Protein AF-A0A484YN00-F1 (afdb_monomer_lite)

InterPro domains:
  IPR009003 Peptidase S1, PA clan [SSF50494] (2-60)

Sequence (97 aa):
MNSLGELMGINTLSFDKSNDGETPEGIGFAIPFQLATKIMDKLIRDGRVIRGYIGIGGREIAPLHAQGGGIDQLQGIVVNEVSPDGQRRMRVFRSMI

Organism: Escherichia coli (NCBI:txid562)

Structure (mmCIF, N/CA/C/O backbone):
data_AF-A0A484YN00-F1
#
_entry.id   AF-A0A484YN00-F1
#
loop_
_atom_site.group_PDB
_atom_site.id
_atom_site.type_symbol
_atom_site.label_atom_id
_atom_site.label_alt_id
_atom_site.label_comp_id
_atom_site.label_asym_id
_atom_site.label_entity_id
_atom_site.label_seq_id
_atom_site.pdbx_PDB_ins_code
_atom_site.Cartn_x
_atom_site.Cartn_y
_atom_site.Cartn_z
_atom_site.occupancy
_atom_site.B_iso_or_equiv
_atom_site.auth_seq_id
_atom_site.auth_comp_id
_atom_site.auth_asym_id
_atom_site.auth_atom_id
_atom_site.pdbx_PDB_model_num
ATOM 1 N N . MET A 1 1 ? -3.565 7.445 14.012 1.00 93.44 1 MET A N 1
ATOM 2 C CA . MET A 1 1 ? -4.861 8.149 14.125 1.00 93.44 1 MET A CA 1
ATOM 3 C C . MET A 1 1 ? -4.641 9.608 13.744 1.00 93.44 1 MET A C 1
ATOM 5 O O . MET A 1 1 ? -3.523 10.069 13.950 1.00 93.44 1 MET A O 1
ATOM 9 N N . ASN A 1 2 ? -5.631 10.322 13.204 1.00 95.62 2 ASN A N 1
ATOM 10 C CA . ASN A 1 2 ? -5.579 11.791 13.118 1.00 95.62 2 ASN A CA 1
ATOM 11 C C . ASN A 1 2 ? -6.199 12.445 14.373 1.00 95.62 2 ASN A C 1
ATOM 13 O O . ASN A 1 2 ? -6.672 11.745 15.270 1.00 95.62 2 ASN A O 1
ATOM 17 N N . SER A 1 3 ? -6.196 13.779 14.440 1.00 97.50 3 SER A N 1
ATOM 18 C CA . SER A 1 3 ? -6.728 14.555 15.574 1.00 97.50 3 SER A CA 1
ATOM 19 C C . SER A 1 3 ? -8.233 14.384 15.811 1.00 97.50 3 SER A C 1
ATOM 21 O O . SER A 1 3 ? -8.704 14.673 16.906 1.00 97.50 3 SER A O 1
ATOM 23 N N . LEU A 1 4 ? -8.975 13.900 14.813 1.00 97.56 4 LEU A N 1
ATOM 24 C CA . LEU A 1 4 ? -10.407 13.609 14.902 1.00 97.56 4 LEU A CA 1
ATOM 25 C C . LEU A 1 4 ? -10.695 12.177 15.365 1.00 97.56 4 LEU A C 1
ATOM 27 O O . LEU A 1 4 ? -11.852 11.806 15.536 1.00 97.56 4 LEU A O 1
ATOM 31 N N . GLY A 1 5 ? -9.662 11.359 15.570 1.00 96.19 5 GLY A N 1
ATOM 32 C CA . GLY A 1 5 ? -9.851 9.963 15.933 1.00 96.19 5 GLY A CA 1
ATOM 33 C C . GLY A 1 5 ? -10.097 9.042 14.733 1.00 96.19 5 GLY A C 1
ATOM 34 O O . GLY A 1 5 ? -10.698 7.982 14.881 1.00 96.19 5 GLY A O 1
ATOM 35 N N . GLU A 1 6 ? -9.632 9.405 13.541 1.00 96.50 6 GLU A N 1
ATOM 36 C CA . GLU A 1 6 ? -9.768 8.553 12.358 1.00 96.50 6 GLU A CA 1
ATOM 37 C C . GLU A 1 6 ? -8.511 7.694 12.145 1.00 96.50 6 GLU A C 1
ATOM 39 O O . GLU A 1 6 ? -7.366 8.154 12.290 1.00 96.50 6 GLU A O 1
ATOM 44 N N . LEU A 1 7 ? -8.705 6.415 11.802 1.00 94.88 7 LEU A N 1
ATOM 45 C CA . LEU A 1 7 ? -7.615 5.481 11.521 1.00 94.88 7 LEU A CA 1
ATOM 46 C C . LEU A 1 7 ? -6.947 5.828 10.184 1.00 94.88 7 LEU A C 1
ATOM 48 O O . LEU A 1 7 ? -7.503 5.594 9.120 1.00 94.88 7 LEU A O 1
ATOM 52 N N . MET A 1 8 ? -5.707 6.312 10.242 1.00 96.00 8 MET A N 1
ATOM 53 C CA . MET A 1 8 ? -4.928 6.661 9.043 1.00 96.00 8 MET A CA 1
ATOM 54 C C . MET A 1 8 ? -4.092 5.490 8.503 1.00 96.00 8 MET A C 1
ATOM 56 O O . MET A 1 8 ? -3.787 5.425 7.312 1.00 96.00 8 MET A O 1
ATOM 60 N N . GLY A 1 9 ? -3.729 4.538 9.362 1.00 95.06 9 GLY A N 1
ATOM 61 C CA . GLY A 1 9 ? -2.881 3.407 9.000 1.00 95.06 9 GLY A CA 1
ATOM 62 C C . GLY A 1 9 ? -2.457 2.571 10.203 1.00 95.06 9 GLY A C 1
ATOM 63 O O . GLY A 1 9 ? -2.785 2.900 11.344 1.00 95.06 9 GLY A O 1
ATOM 64 N N . ILE A 1 10 ? -1.725 1.495 9.926 1.00 95.69 10 ILE A N 1
ATOM 65 C CA . ILE A 1 10 ? -1.195 0.539 10.905 1.00 95.69 10 ILE A CA 1
ATOM 66 C C . ILE A 1 10 ? 0.326 0.681 10.919 1.00 95.69 10 ILE A C 1
ATOM 68 O O . ILE A 1 10 ? 0.953 0.535 9.872 1.00 95.69 10 ILE A O 1
ATOM 72 N N . ASN A 1 11 ? 0.920 0.981 12.076 1.00 93.44 11 ASN A N 1
ATOM 73 C CA . ASN A 1 11 ? 2.376 1.072 12.211 1.00 93.44 11 ASN A CA 1
ATOM 74 C C . ASN A 1 11 ? 3.013 -0.299 11.929 1.00 93.44 11 ASN A C 1
ATOM 76 O O . ASN A 1 11 ? 2.525 -1.314 12.426 1.00 93.44 11 ASN A O 1
ATOM 80 N N . THR A 1 12 ? 4.066 -0.324 11.112 1.00 90.06 12 THR A N 1
ATOM 81 C CA . THR A 1 12 ? 4.704 -1.573 10.677 1.00 90.06 12 THR A CA 1
ATOM 82 C C . THR A 1 12 ? 6.206 -1.644 10.872 1.00 90.06 12 THR A C 1
ATOM 84 O O . THR A 1 12 ? 6.714 -2.739 11.094 1.00 90.06 12 THR A O 1
ATOM 87 N N . LEU A 1 13 ? 6.928 -0.532 10.758 1.00 86.31 13 LEU A N 1
ATOM 88 C CA . LEU A 1 13 ? 8.372 -0.513 10.987 1.00 86.31 13 LEU A CA 1
ATOM 89 C C . LEU A 1 13 ? 8.818 0.875 11.448 1.00 86.31 13 LEU A C 1
ATOM 91 O O . LEU A 1 13 ? 8.279 1.883 10.998 1.00 86.31 13 LEU A O 1
ATOM 95 N N . SER A 1 14 ? 9.828 0.907 12.311 1.00 80.12 14 SER A N 1
ATOM 96 C CA . SER A 1 14 ? 10.642 2.095 12.572 1.00 80.12 14 SER A CA 1
ATOM 97 C C . SER A 1 14 ? 11.985 1.905 11.890 1.00 80.12 14 SER A C 1
ATOM 99 O O . SER A 1 14 ? 12.475 0.777 11.779 1.00 80.12 14 SER A O 1
ATOM 101 N N . PHE A 1 15 ? 12.563 2.991 11.403 1.00 69.44 15 PHE A N 1
ATOM 102 C CA . PHE A 1 15 ? 13.933 2.995 10.930 1.00 69.44 15 PHE A CA 1
ATOM 103 C C . PHE A 1 15 ? 14.834 3.563 12.016 1.00 69.44 15 PHE A C 1
ATOM 105 O O . PHE A 1 15 ? 14.853 4.770 12.226 1.00 69.44 15 PHE A O 1
ATOM 112 N N . ASP A 1 16 ? 15.608 2.682 12.647 1.00 65.25 16 ASP A N 1
ATOM 113 C CA . ASP A 1 16 ? 16.571 3.051 13.678 1.00 65.25 16 ASP A CA 1
ATOM 114 C C . ASP A 1 16 ? 17.975 2.716 13.151 1.00 65.25 16 ASP A C 1
ATOM 116 O O . ASP A 1 16 ? 18.383 1.555 13.081 1.00 65.25 16 ASP A O 1
ATOM 120 N N . LYS A 1 17 ? 18.726 3.726 12.704 1.00 58.50 17 LYS A N 1
ATOM 121 C CA . LYS A 1 17 ? 20.123 3.554 12.271 1.00 58.50 17 LYS A CA 1
ATOM 122 C C . LYS A 1 17 ? 21.040 3.751 13.480 1.00 58.50 17 LYS A C 1
ATOM 124 O O . LYS A 1 17 ? 21.427 4.868 13.775 1.00 58.50 17 LYS A O 1
ATOM 129 N N . SER A 1 18 ? 21.433 2.685 14.165 1.00 57.34 18 SER A N 1
ATOM 130 C CA . SER A 1 18 ? 22.510 2.731 15.168 1.00 57.34 18 SER A CA 1
ATOM 131 C C . SER A 1 18 ? 23.665 1.850 14.705 1.00 57.34 18 SER A C 1
ATOM 133 O O . SER A 1 18 ? 23.714 0.674 15.027 1.00 57.34 18 SER A O 1
ATOM 135 N N . ASN A 1 19 ? 24.567 2.410 13.890 1.00 57.09 19 ASN A N 1
ATOM 136 C CA . ASN A 1 19 ? 25.867 1.797 13.568 1.00 57.09 19 ASN A CA 1
ATOM 137 C C . ASN A 1 19 ? 26.998 2.814 13.280 1.00 57.09 19 ASN A C 1
ATOM 139 O O . ASN A 1 19 ? 28.121 2.379 13.067 1.00 57.09 19 ASN A O 1
ATOM 143 N N . ASP A 1 20 ? 26.745 4.135 13.285 1.00 60.56 20 ASP A N 1
ATOM 144 C CA . ASP A 1 20 ? 27.786 5.150 12.995 1.00 60.56 20 ASP A CA 1
ATOM 145 C C . ASP A 1 20 ? 27.561 6.510 13.699 1.00 60.56 20 ASP A C 1
ATOM 147 O O . ASP A 1 20 ? 27.960 7.560 13.214 1.00 60.56 20 ASP A O 1
ATOM 151 N N . GLY A 1 21 ? 26.863 6.532 14.840 1.00 53.22 21 GLY A N 1
ATOM 152 C CA . GLY A 1 21 ? 26.737 7.745 15.669 1.00 53.22 21 GLY A CA 1
ATOM 153 C C . GLY A 1 21 ? 25.801 8.855 15.160 1.00 53.22 21 GLY A C 1
ATOM 154 O O . GLY A 1 21 ? 25.508 9.766 15.927 1.00 53.22 21 GLY A O 1
ATOM 155 N N . GLU A 1 22 ? 25.262 8.765 13.941 1.00 58.56 22 GLU A N 1
ATOM 156 C CA . GLU A 1 22 ? 24.186 9.644 13.456 1.00 58.56 22 GLU A CA 1
ATOM 157 C C . GLU A 1 22 ? 22.879 8.861 13.313 1.00 58.56 22 GLU A C 1
ATOM 159 O O . GLU A 1 22 ? 22.546 8.340 12.247 1.00 58.56 22 GLU A O 1
ATOM 164 N N . THR A 1 23 ? 22.154 8.731 14.423 1.00 56.91 23 THR A N 1
ATOM 165 C CA . THR A 1 23 ? 20.855 8.060 14.481 1.00 56.91 23 THR A CA 1
ATOM 166 C C . THR A 1 23 ? 19.777 8.971 13.877 1.00 56.91 23 THR A C 1
ATOM 168 O O . THR A 1 23 ? 19.463 10.004 14.469 1.00 56.91 23 THR A O 1
ATOM 171 N N . PRO A 1 24 ? 19.149 8.637 12.732 1.00 57.81 24 PRO A N 1
ATOM 172 C CA . PRO A 1 24 ? 17.891 9.244 12.327 1.00 57.81 24 PRO A CA 1
ATOM 173 C C . PRO A 1 24 ? 16.813 8.620 13.216 1.00 57.81 24 PRO A C 1
ATOM 175 O O . PRO A 1 24 ? 16.186 7.629 12.854 1.00 57.81 24 PRO A O 1
ATOM 178 N N . GLU A 1 25 ? 16.668 9.137 14.431 1.00 66.31 25 GLU A N 1
ATOM 179 C CA . GLU A 1 25 ? 15.582 8.752 15.328 1.00 66.31 25 GLU A CA 1
ATOM 180 C C . GLU A 1 25 ? 14.277 9.392 14.841 1.00 66.31 25 GLU A C 1
ATOM 182 O O . GLU A 1 25 ? 14.247 10.553 14.430 1.00 66.31 25 GLU A O 1
ATOM 187 N N . GLY A 1 26 ? 13.177 8.637 14.887 1.00 73.75 26 GLY A N 1
ATOM 188 C CA . GLY A 1 26 ? 11.833 9.186 14.678 1.00 73.75 26 GLY A CA 1
ATOM 189 C C . GLY A 1 26 ? 11.219 8.987 13.290 1.00 73.75 26 GLY A C 1
ATOM 190 O O . GLY A 1 26 ? 10.157 9.551 13.024 1.00 73.75 26 GLY A O 1
ATOM 191 N N . ILE A 1 27 ? 11.812 8.167 12.413 1.00 83.94 27 ILE A N 1
ATOM 192 C CA . ILE A 1 27 ? 11.172 7.784 11.143 1.00 83.94 27 ILE A CA 1
ATOM 193 C C . ILE A 1 27 ? 10.414 6.466 11.319 1.00 83.94 27 ILE A C 1
ATOM 195 O O . ILE A 1 27 ? 10.991 5.381 11.289 1.00 83.94 27 ILE A O 1
ATOM 199 N N . GLY A 1 28 ? 9.092 6.566 11.449 1.00 86.19 28 GLY A N 1
ATOM 200 C CA . GLY A 1 28 ? 8.178 5.425 11.417 1.00 86.19 28 GLY A CA 1
ATOM 201 C C . GLY A 1 28 ? 7.468 5.293 10.071 1.00 86.19 28 GLY A C 1
ATOM 202 O O . GLY A 1 28 ? 7.094 6.292 9.456 1.00 86.19 28 GLY A O 1
ATOM 203 N N . PHE A 1 29 ? 7.212 4.061 9.636 1.00 92.19 29 PHE A N 1
ATOM 204 C CA . PHE A 1 29 ? 6.365 3.768 8.484 1.00 92.19 29 PHE A CA 1
ATOM 205 C C . PHE A 1 29 ? 5.107 3.028 8.917 1.00 92.19 29 PHE A C 1
ATOM 207 O O . PHE A 1 29 ? 5.121 2.137 9.773 1.00 92.19 29 PHE A O 1
ATOM 214 N N . ALA A 1 30 ? 4.012 3.372 8.250 1.00 95.19 30 ALA A N 1
ATOM 215 C CA . ALA A 1 30 ? 2.723 2.744 8.444 1.00 95.19 30 ALA A CA 1
ATOM 216 C C . ALA A 1 30 ? 2.147 2.266 7.111 1.00 95.19 30 ALA A C 1
ATOM 218 O O . ALA A 1 30 ? 2.267 2.938 6.085 1.00 95.19 30 ALA A O 1
ATOM 219 N N . ILE A 1 31 ? 1.457 1.128 7.146 1.00 96.31 31 ILE A N 1
ATOM 220 C CA . ILE A 1 31 ? 0.584 0.694 6.057 1.00 96.31 31 ILE A CA 1
ATOM 221 C C . ILE A 1 31 ? -0.668 1.585 6.071 1.00 96.31 31 ILE A C 1
ATOM 223 O O . ILE A 1 31 ? -1.362 1.619 7.091 1.00 96.31 31 ILE A O 1
ATOM 227 N N . PRO A 1 32 ? -1.018 2.268 4.964 1.00 96.75 32 PRO A N 1
ATOM 228 C CA . PRO A 1 32 ? -2.218 3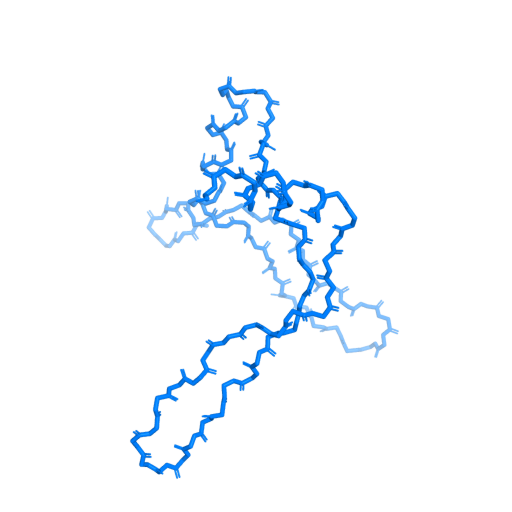.103 4.894 1.00 96.75 32 PRO A CA 1
ATOM 229 C C . PRO A 1 32 ? -3.510 2.311 5.132 1.00 96.75 32 PRO A C 1
ATOM 231 O O . PRO A 1 32 ? -3.637 1.170 4.674 1.00 96.75 32 PRO A O 1
ATOM 234 N N . PHE A 1 33 ? -4.507 2.925 5.779 1.00 97.12 33 PHE A N 1
ATOM 235 C CA . PHE A 1 33 ? -5.747 2.229 6.162 1.00 97.12 33 PHE A CA 1
ATOM 236 C C . PHE A 1 33 ? -6.510 1.639 4.962 1.00 97.12 33 PHE A C 1
ATOM 238 O O . PHE A 1 33 ? -7.068 0.545 5.059 1.00 97.12 33 PHE A O 1
ATOM 245 N N . GLN A 1 34 ? -6.498 2.317 3.808 1.00 97.31 34 GLN A N 1
ATOM 246 C CA . GLN A 1 34 ? -7.159 1.838 2.589 1.00 97.31 34 GLN A CA 1
ATOM 247 C C . GLN A 1 34 ? -6.533 0.529 2.086 1.00 97.31 34 GLN A C 1
ATOM 249 O O . GLN A 1 34 ? -7.243 -0.398 1.691 1.00 97.31 34 GLN A O 1
ATOM 254 N N . LEU A 1 35 ? -5.198 0.429 2.132 1.00 96.19 35 LEU A N 1
ATOM 255 C CA . LEU A 1 35 ? -4.484 -0.788 1.754 1.00 96.19 35 LEU A CA 1
ATOM 256 C C . LEU A 1 35 ? -4.737 -1.905 2.770 1.00 96.19 35 LEU A C 1
ATOM 258 O O . LEU A 1 35 ? -5.007 -3.037 2.366 1.00 96.19 35 LEU A O 1
ATOM 262 N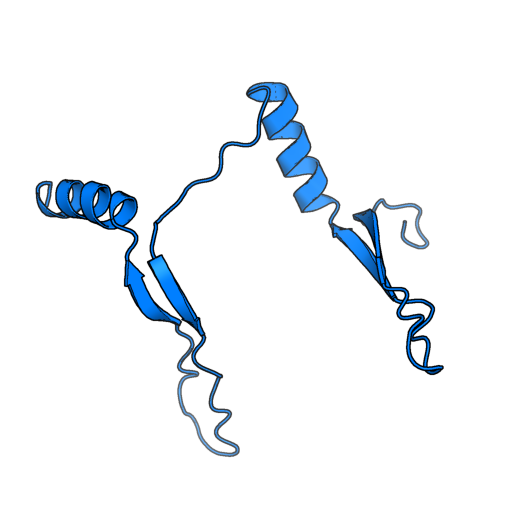 N . ALA A 1 36 ? -4.694 -1.581 4.065 1.00 96.06 36 ALA A N 1
ATOM 263 C CA . ALA A 1 36 ? -4.975 -2.531 5.137 1.00 96.06 36 ALA A CA 1
ATOM 264 C C . ALA A 1 36 ? -6.381 -3.139 4.999 1.00 96.06 36 ALA A C 1
ATOM 266 O O . ALA A 1 36 ? -6.518 -4.360 4.993 1.00 96.06 36 ALA A O 1
ATOM 267 N N . THR A 1 37 ? -7.399 -2.303 4.774 1.00 96.94 37 THR A N 1
ATOM 268 C CA . THR A 1 37 ? -8.794 -2.739 4.585 1.00 96.94 37 THR A CA 1
ATOM 269 C C . THR A 1 37 ? -8.929 -3.643 3.358 1.00 96.94 37 THR A C 1
ATOM 271 O O . THR A 1 37 ? -9.452 -4.749 3.445 1.00 96.94 37 THR A O 1
ATOM 274 N N . LYS A 1 38 ? -8.345 -3.245 2.219 1.00 96.38 38 LYS A N 1
ATOM 275 C CA . LYS A 1 38 ? -8.370 -4.052 0.987 1.00 96.38 38 LYS A CA 1
ATOM 276 C C . LYS A 1 38 ? -7.699 -5.418 1.155 1.00 96.38 38 LYS A C 1
ATOM 278 O O . LYS A 1 38 ? -8.118 -6.393 0.529 1.00 96.38 38 L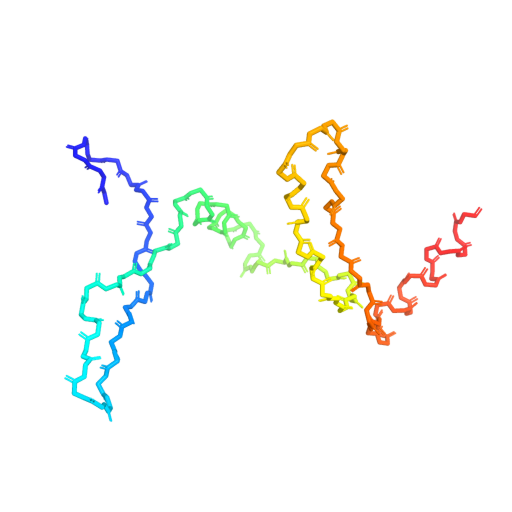YS A O 1
ATOM 283 N N . ILE A 1 39 ? -6.618 -5.488 1.931 1.00 95.50 39 ILE A N 1
ATOM 284 C CA . ILE A 1 39 ? -5.926 -6.744 2.238 1.00 95.50 39 ILE A CA 1
ATOM 285 C C . ILE A 1 39 ? -6.777 -7.601 3.173 1.00 95.50 39 ILE A C 1
ATOM 287 O O . ILE A 1 39 ? -6.949 -8.784 2.887 1.00 95.50 39 ILE A O 1
ATOM 291 N N . MET A 1 40 ? -7.336 -7.011 4.230 1.00 96.69 40 MET A N 1
ATOM 292 C CA . MET A 1 40 ? -8.221 -7.690 5.176 1.00 96.69 40 MET A CA 1
ATOM 293 C C . MET A 1 40 ? -9.391 -8.360 4.452 1.00 96.69 40 MET A C 1
ATOM 295 O O . MET A 1 40 ? -9.600 -9.558 4.620 1.00 96.69 40 MET A O 1
ATOM 299 N N . ASP A 1 41 ? -10.066 -7.644 3.553 1.00 97.31 41 ASP A N 1
ATOM 300 C CA . ASP A 1 41 ? -11.180 -8.194 2.775 1.00 97.31 41 ASP A CA 1
ATOM 301 C C . ASP A 1 41 ? -10.771 -9.403 1.922 1.00 97.31 41 ASP A C 1
ATOM 303 O O . ASP A 1 41 ? -11.520 -10.369 1.788 1.00 97.31 41 ASP A O 1
ATOM 307 N N . LYS A 1 42 ? -9.574 -9.366 1.322 1.00 96.75 42 LYS A N 1
ATOM 308 C CA . LYS A 1 42 ? -9.042 -10.502 0.551 1.00 96.75 42 LYS A CA 1
ATOM 309 C C . LYS A 1 42 ? -8.712 -11.689 1.451 1.00 96.75 42 LYS A C 1
ATOM 311 O O . LYS A 1 42 ? -8.991 -12.820 1.078 1.00 96.75 42 LYS A O 1
ATOM 316 N N . LEU A 1 43 ? -8.135 -11.439 2.625 1.00 97.00 43 LEU A N 1
ATOM 317 C CA . LEU A 1 43 ? -7.832 -12.490 3.594 1.00 97.00 43 LEU A CA 1
ATOM 318 C C . LEU A 1 43 ? -9.107 -13.158 4.115 1.00 97.00 43 LEU A C 1
ATOM 320 O O . LEU A 1 43 ? -9.142 -14.380 4.194 1.00 97.00 43 LEU A O 1
ATOM 324 N N . ILE A 1 44 ? -10.156 -12.383 4.402 1.00 97.38 44 ILE A N 1
ATOM 325 C CA . ILE A 1 44 ? -11.451 -12.912 4.852 1.00 97.38 44 ILE A CA 1
ATOM 326 C C . ILE A 1 44 ? -12.097 -13.783 3.767 1.00 97.38 44 ILE A C 1
ATOM 328 O O . ILE A 1 44 ? -12.591 -14.863 4.073 1.00 97.38 44 ILE A O 1
ATOM 332 N N . ARG A 1 45 ? -12.093 -13.334 2.504 1.00 97.12 45 ARG A N 1
ATOM 333 C CA . ARG A 1 45 ? -12.742 -14.066 1.402 1.00 97.12 45 ARG A CA 1
ATOM 334 C C . ARG A 1 45 ? -11.967 -15.301 0.945 1.00 97.12 45 ARG A C 1
ATOM 336 O O . ARG A 1 45 ? -12.566 -16.351 0.752 1.00 97.12 45 ARG A O 1
ATOM 343 N N . ASP A 1 46 ? -10.656 -15.166 0.755 1.00 95.88 46 ASP A N 1
ATOM 344 C CA . ASP A 1 46 ? -9.845 -16.152 0.027 1.00 95.88 46 ASP A CA 1
ATOM 345 C C . ASP A 1 46 ? -8.841 -16.891 0.933 1.00 95.88 46 ASP A C 1
ATOM 347 O O . ASP A 1 46 ? -8.093 -17.753 0.468 1.00 95.88 46 ASP A O 1
ATOM 351 N N . GLY A 1 47 ? -8.734 -16.506 2.211 1.00 96.69 47 GLY A N 1
ATOM 352 C CA . GLY A 1 47 ? -7.728 -17.008 3.157 1.00 96.69 47 GLY A CA 1
ATOM 353 C C . GLY A 1 47 ? -6.296 -16.532 2.874 1.00 96.69 47 GLY A C 1
ATOM 354 O O . GLY A 1 47 ? -5.385 -16.801 3.656 1.00 96.69 47 GLY A O 1
ATOM 355 N N . ARG A 1 48 ? -6.062 -15.831 1.756 1.00 94.50 48 ARG A N 1
ATOM 356 C CA . ARG A 1 48 ? -4.747 -15.322 1.337 1.00 94.50 48 ARG A CA 1
ATOM 357 C C . ARG A 1 48 ? -4.870 -14.163 0.352 1.00 94.50 48 ARG A C 1
ATOM 359 O O . ARG A 1 48 ? -5.836 -14.051 -0.392 1.00 94.50 48 ARG A O 1
ATOM 366 N N . VAL A 1 49 ? -3.829 -13.337 0.261 1.00 95.31 49 VAL A N 1
ATOM 367 C CA . VAL A 1 49 ? -3.759 -12.280 -0.759 1.00 95.31 49 VAL A CA 1
ATOM 368 C C . VAL A 1 49 ? -3.159 -12.832 -2.050 1.00 95.31 49 VAL A C 1
ATOM 370 O O . VAL A 1 49 ? -1.950 -13.032 -2.146 1.00 95.31 49 VAL A O 1
ATOM 373 N N . ILE A 1 50 ? -3.991 -13.011 -3.074 1.00 92.50 50 ILE A N 1
ATOM 374 C CA . ILE A 1 50 ? -3.531 -13.358 -4.424 1.00 92.50 50 ILE A CA 1
ATOM 375 C C . ILE A 1 50 ? -3.081 -12.072 -5.139 1.00 92.50 50 ILE A C 1
ATOM 377 O O . ILE A 1 50 ? -3.849 -11.109 -5.264 1.00 92.50 50 ILE A O 1
ATOM 381 N N . ARG A 1 51 ? -1.818 -12.038 -5.583 1.00 90.12 51 ARG A N 1
ATOM 382 C CA . ARG A 1 51 ? -1.225 -10.935 -6.357 1.00 90.12 51 ARG A CA 1
ATOM 383 C C . ARG A 1 51 ? -0.949 -11.398 -7.785 1.00 90.12 51 ARG A C 1
ATOM 385 O O . ARG A 1 51 ? -0.400 -12.477 -7.983 1.00 90.12 51 ARG A O 1
ATOM 392 N N . GLY A 1 52 ? -1.328 -10.582 -8.767 1.00 87.69 52 GLY A N 1
ATOM 393 C CA . GLY A 1 52 ? -0.946 -10.807 -10.160 1.00 87.69 52 GLY A CA 1
ATOM 394 C C . GLY A 1 52 ? 0.554 -10.579 -10.351 1.00 87.69 52 GLY A C 1
ATOM 395 O O . GLY A 1 52 ? 1.130 -9.695 -9.720 1.00 87.69 52 GLY A O 1
ATOM 396 N N . TYR A 1 53 ? 1.175 -11.371 -11.222 1.00 86.31 53 TYR A N 1
ATOM 397 C CA . TYR A 1 53 ? 2.593 -11.268 -11.559 1.00 86.31 53 TYR A CA 1
ATOM 398 C C . TYR A 1 53 ? 2.743 -11.202 -13.080 1.00 86.31 53 TYR A C 1
ATOM 400 O O . TYR A 1 53 ? 2.374 -12.146 -13.777 1.00 86.31 53 TYR A O 1
ATOM 408 N N . ILE A 1 54 ? 3.245 -10.071 -13.584 1.00 85.62 54 ILE A N 1
ATOM 409 C CA . ILE A 1 54 ? 3.449 -9.831 -15.026 1.00 85.62 54 ILE A CA 1
ATOM 410 C C . ILE A 1 54 ? 4.790 -10.423 -15.491 1.00 85.62 54 ILE A C 1
ATOM 412 O O . ILE A 1 54 ? 4.905 -10.883 -16.623 1.00 85.62 54 ILE A O 1
ATOM 416 N N . GLY A 1 55 ? 5.796 -10.462 -14.609 1.00 87.00 55 GLY A N 1
ATOM 417 C CA . GLY A 1 55 ? 7.100 -11.056 -14.907 1.00 87.00 55 GLY A CA 1
ATOM 418 C C . GLY A 1 55 ? 8.019 -10.196 -15.770 1.00 87.00 55 GLY A C 1
ATOM 419 O O . GLY A 1 55 ? 8.816 -10.749 -16.516 1.00 87.00 55 GLY A O 1
ATOM 420 N N . ILE A 1 56 ? 7.928 -8.868 -15.673 1.00 89.25 56 ILE A N 1
ATOM 421 C CA . ILE A 1 56 ? 8.874 -7.936 -16.301 1.00 89.25 56 ILE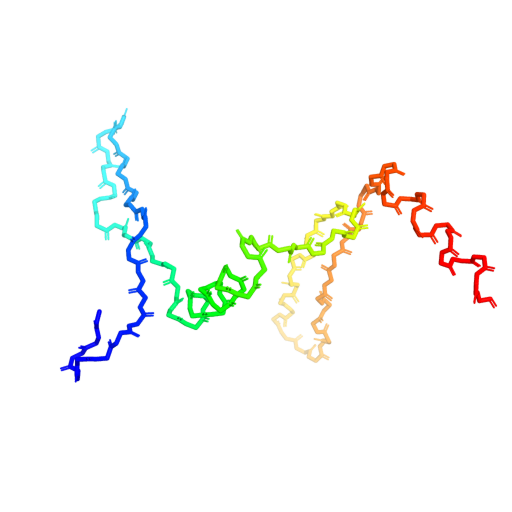 A CA 1
ATOM 422 C C . ILE A 1 56 ? 9.704 -7.225 -15.229 1.00 89.25 56 ILE A C 1
ATOM 424 O O . ILE A 1 56 ? 9.171 -6.814 -14.198 1.00 89.25 56 ILE A O 1
ATOM 428 N N . GLY A 1 57 ? 11.003 -7.094 -15.476 1.00 86.62 57 GLY A N 1
ATOM 429 C CA . GLY A 1 57 ? 11.932 -6.280 -14.702 1.00 86.62 57 GLY A CA 1
ATOM 430 C C . GLY A 1 57 ? 12.332 -5.055 -15.516 1.00 86.62 57 GLY A C 1
ATOM 431 O O . GLY A 1 57 ? 12.662 -5.163 -16.699 1.00 86.62 57 GLY A O 1
ATOM 432 N N . GLY A 1 58 ? 12.305 -3.878 -14.900 1.00 87.62 58 GLY A N 1
ATOM 433 C CA . GLY A 1 58 ? 12.630 -2.638 -15.591 1.00 87.62 58 GLY A CA 1
ATOM 434 C C . GLY A 1 58 ? 13.143 -1.546 -14.668 1.00 87.62 58 GLY A C 1
ATOM 435 O O . GLY A 1 58 ? 13.107 -1.682 -13.446 1.00 87.62 58 GLY A O 1
ATOM 436 N N . ARG A 1 59 ? 13.642 -0.469 -15.271 1.00 85.12 59 ARG A N 1
ATOM 437 C CA . ARG A 1 59 ? 14.090 0.746 -14.585 1.00 85.12 59 ARG A CA 1
ATOM 438 C C . ARG A 1 59 ? 13.184 1.903 -14.978 1.00 85.12 59 ARG A C 1
ATOM 440 O O . ARG A 1 59 ? 12.894 2.083 -16.157 1.00 85.12 59 ARG A O 1
ATOM 447 N N . GLU A 1 60 ? 12.756 2.682 -13.997 1.00 83.19 60 GLU A N 1
ATOM 448 C CA . GLU A 1 60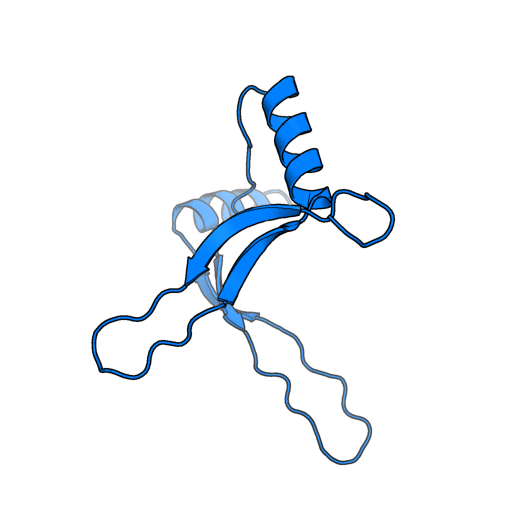 ? 12.009 3.913 -14.243 1.00 83.19 60 GLU A CA 1
ATOM 449 C C . GLU A 1 60 ? 12.866 4.929 -15.013 1.00 83.19 60 GLU A C 1
ATOM 451 O O . GLU A 1 60 ? 14.062 5.088 -14.743 1.00 83.19 60 GLU A O 1
ATOM 456 N N . ILE A 1 61 ? 12.258 5.601 -15.989 1.00 80.75 61 ILE A N 1
ATOM 457 C CA . ILE A 1 61 ? 12.870 6.744 -16.663 1.00 80.75 61 ILE A CA 1
ATOM 458 C C . ILE A 1 61 ? 12.672 7.949 -15.752 1.00 80.75 61 ILE A C 1
ATOM 460 O O . ILE A 1 61 ? 11.539 8.348 -15.488 1.00 80.75 61 ILE A O 1
ATOM 464 N N . ALA A 1 62 ? 13.776 8.519 -15.265 1.00 75.56 62 ALA A N 1
ATOM 465 C CA . ALA A 1 62 ? 13.716 9.731 -14.464 1.00 75.56 62 ALA A CA 1
ATOM 466 C C . ALA A 1 62 ? 13.047 10.847 -15.287 1.00 75.56 62 ALA A C 1
ATOM 468 O O . ALA A 1 62 ? 13.471 11.088 -16.423 1.00 75.56 62 ALA A O 1
ATOM 469 N N . PRO A 1 63 ? 12.026 11.531 -14.748 1.00 69.25 63 PRO A N 1
ATOM 470 C CA . PRO A 1 63 ? 11.353 12.591 -15.478 1.00 69.25 63 PRO A CA 1
ATOM 471 C C . PRO A 1 63 ? 12.345 13.726 -15.755 1.00 69.25 63 PRO A C 1
ATOM 473 O O . PRO A 1 63 ? 12.818 14.392 -14.828 1.00 69.25 63 PRO A O 1
ATOM 476 N N . LEU A 1 64 ? 12.664 13.960 -17.034 1.00 63.34 64 LEU A N 1
ATOM 477 C CA . LEU A 1 64 ? 13.397 15.157 -17.435 1.00 63.34 64 LEU A CA 1
ATOM 478 C C . LEU A 1 64 ? 12.476 16.363 -17.233 1.00 63.34 64 LEU A C 1
ATOM 480 O O . LEU A 1 64 ? 11.576 16.619 -18.028 1.00 63.34 64 LEU A O 1
ATOM 484 N N . HIS A 1 65 ? 12.713 17.115 -16.161 1.00 59.28 65 HIS A N 1
ATOM 485 C CA . HIS A 1 65 ? 12.124 18.436 -16.000 1.00 59.28 65 HIS A CA 1
ATOM 486 C C . HIS A 1 65 ? 12.833 19.389 -16.961 1.00 59.28 65 HIS A C 1
ATOM 488 O O . HIS A 1 65 ? 13.908 19.908 -16.661 1.00 59.28 65 HIS A O 1
ATOM 494 N N . ALA A 1 66 ? 12.243 19.621 -18.131 1.00 56.91 66 ALA A N 1
ATOM 495 C CA . ALA A 1 66 ? 12.652 20.737 -18.964 1.00 56.91 66 ALA A CA 1
ATOM 496 C C . ALA A 1 66 ? 12.233 22.039 -18.271 1.00 56.91 66 ALA A C 1
ATOM 498 O O . ALA A 1 66 ? 11.068 22.436 -18.286 1.00 56.91 66 ALA A O 1
ATOM 499 N N . GLN A 1 67 ? 13.201 22.676 -17.613 1.00 54.62 67 GLN A N 1
ATOM 500 C CA . GLN A 1 67 ? 13.102 24.027 -17.066 1.00 54.62 67 GLN A CA 1
ATOM 501 C C . GLN A 1 67 ? 12.965 25.015 -18.234 1.00 54.62 67 GLN A C 1
ATOM 503 O O . GLN A 1 67 ? 13.937 25.630 -18.662 1.00 54.62 67 GLN A O 1
ATOM 508 N N . GLY A 1 68 ? 11.764 25.115 -18.795 1.00 54.78 68 GLY A N 1
ATOM 509 C CA . GLY A 1 68 ? 11.453 26.026 -19.891 1.00 54.78 68 GLY A CA 1
ATOM 510 C C . GLY A 1 68 ? 10.910 25.307 -21.118 1.00 54.78 68 GLY A C 1
ATOM 511 O O . GLY A 1 68 ? 11.660 24.764 -21.920 1.00 54.78 68 GLY A O 1
ATOM 512 N N . GLY A 1 69 ? 9.591 25.389 -21.285 1.00 54.31 69 GLY A N 1
ATOM 513 C CA . GLY A 1 69 ? 8.931 25.172 -22.569 1.00 54.31 69 GLY A CA 1
ATOM 514 C C . GLY A 1 69 ? 8.394 23.763 -22.795 1.00 54.31 69 GLY A C 1
ATOM 515 O O . GLY A 1 69 ? 9.074 22.924 -23.360 1.00 54.31 69 GLY A O 1
ATOM 516 N N . GLY A 1 70 ? 7.127 23.550 -22.434 1.00 55.06 70 GLY A N 1
ATOM 517 C CA . GLY A 1 70 ? 6.148 22.828 -23.262 1.00 55.06 70 GLY A CA 1
ATOM 518 C C . GLY A 1 70 ? 6.364 21.355 -23.625 1.00 55.06 70 GLY A C 1
ATOM 519 O O . GLY A 1 70 ? 5.622 20.876 -24.477 1.00 55.06 70 GLY A O 1
ATOM 520 N N . ILE A 1 71 ? 7.322 20.632 -23.042 1.00 55.38 71 ILE A N 1
ATOM 521 C CA . ILE A 1 71 ? 7.554 19.222 -23.396 1.00 55.38 71 ILE A CA 1
ATOM 522 C C . ILE A 1 71 ? 6.750 18.272 -22.501 1.00 55.38 71 ILE A C 1
ATOM 524 O O . ILE A 1 71 ? 6.822 18.356 -21.273 1.00 55.38 71 ILE A O 1
ATOM 528 N N . ASP A 1 72 ? 6.012 17.363 -23.145 1.00 60.19 72 ASP A N 1
ATOM 529 C CA . ASP A 1 72 ? 5.340 16.208 -22.543 1.00 60.19 72 ASP A CA 1
ATOM 530 C C . ASP A 1 72 ? 6.292 15.468 -21.593 1.00 60.19 72 ASP A C 1
ATOM 532 O O . ASP A 1 72 ? 7.399 15.074 -21.976 1.00 60.19 72 ASP A O 1
ATOM 536 N N . GLN A 1 73 ? 5.863 15.265 -20.345 1.00 64.19 73 GLN A N 1
ATOM 537 C CA . GLN A 1 73 ? 6.614 14.464 -19.384 1.00 64.19 73 GLN A CA 1
ATOM 538 C C . GLN A 1 73 ? 6.680 13.022 -19.894 1.00 64.19 73 GLN A C 1
ATOM 540 O O . GLN A 1 73 ? 5.694 12.286 -19.841 1.00 64.19 73 GLN A O 1
ATOM 545 N N . LEU A 1 74 ? 7.849 12.602 -20.381 1.00 65.88 74 LEU A N 1
ATOM 546 C CA . LEU A 1 74 ? 8.082 11.210 -20.747 1.00 65.88 74 LEU A CA 1
ATOM 547 C C . LEU A 1 74 ? 8.197 10.374 -19.463 1.00 65.88 74 LEU A C 1
ATOM 549 O O . LEU A 1 74 ? 9.288 10.173 -18.930 1.00 65.88 74 LEU A O 1
ATOM 553 N N . GLN A 1 75 ? 7.057 9.909 -18.953 1.00 74.06 75 GLN A N 1
ATOM 554 C CA . GLN A 1 75 ? 6.995 8.957 -17.849 1.00 74.06 75 GLN A CA 1
ATOM 555 C C . GLN A 1 75 ? 6.903 7.539 -18.416 1.00 74.06 75 GLN A C 1
ATOM 557 O O . GLN A 1 75 ? 6.036 7.227 -19.231 1.00 74.06 75 GLN A O 1
ATOM 562 N N . GLY A 1 76 ? 7.812 6.663 -18.001 1.00 79.44 76 GLY A N 1
ATOM 563 C CA . GLY A 1 76 ? 7.857 5.305 -18.524 1.00 79.44 76 GLY A CA 1
ATOM 564 C C . GLY A 1 76 ? 8.837 4.413 -17.780 1.00 79.44 76 GLY A C 1
ATOM 565 O O . GLY A 1 76 ? 9.613 4.862 -16.938 1.00 79.44 76 GLY A O 1
ATOM 566 N N . ILE A 1 77 ? 8.795 3.125 -18.110 1.00 84.69 77 ILE A N 1
ATOM 567 C CA . ILE A 1 77 ? 9.710 2.112 -17.589 1.00 84.69 77 ILE A CA 1
ATOM 568 C C . ILE A 1 77 ? 10.473 1.485 -18.755 1.00 84.69 77 ILE A C 1
ATOM 570 O O . ILE A 1 77 ? 9.877 1.028 -19.730 1.00 84.69 77 ILE A O 1
ATOM 574 N N . VAL A 1 78 ? 11.799 1.455 -18.664 1.00 85.75 78 VAL A N 1
ATOM 575 C CA . VAL A 1 78 ? 12.638 0.678 -19.579 1.00 85.75 78 VAL A CA 1
ATOM 576 C C . VAL A 1 78 ? 12.623 -0.763 -19.103 1.00 85.75 78 VAL A C 1
ATOM 578 O O . VAL A 1 78 ? 13.047 -1.047 -17.984 1.00 85.75 78 VAL A O 1
ATOM 581 N N . VAL A 1 79 ? 12.132 -1.674 -19.938 1.00 87.12 79 VAL A N 1
ATOM 582 C CA . VAL A 1 79 ? 12.126 -3.109 -19.634 1.00 87.12 79 VAL A CA 1
ATOM 583 C C . VAL A 1 79 ? 13.503 -3.684 -19.954 1.00 87.12 79 VAL A C 1
ATOM 585 O O . VAL A 1 79 ? 13.918 -3.691 -21.108 1.00 87.12 79 VAL A O 1
ATOM 588 N N . ASN A 1 80 ? 14.196 -4.172 -18.928 1.00 85.50 80 ASN A N 1
ATOM 589 C CA . ASN A 1 80 ? 15.527 -4.770 -19.058 1.00 85.50 80 ASN A CA 1
ATOM 590 C C . ASN A 1 80 ? 15.457 -6.299 -19.101 1.00 85.50 80 ASN A C 1
ATOM 592 O O . ASN A 1 80 ? 16.310 -6.942 -19.706 1.00 85.50 80 ASN A O 1
ATOM 596 N N . GLU A 1 81 ? 14.448 -6.884 -18.453 1.00 83.62 81 GLU A N 1
ATOM 597 C CA . GLU A 1 81 ? 14.323 -8.329 -18.306 1.00 83.62 81 GLU A CA 1
ATOM 598 C C . GLU A 1 81 ? 12.860 -8.764 -18.385 1.00 83.62 81 GLU A C 1
ATOM 600 O O . GLU A 1 81 ? 11.949 -8.070 -17.930 1.00 83.62 81 GLU A O 1
ATOM 605 N N . VAL A 1 82 ? 12.635 -9.955 -18.934 1.00 85.50 82 VAL A N 1
ATOM 606 C CA . VAL A 1 82 ? 11.356 -10.654 -18.820 1.00 85.50 82 VAL A CA 1
ATOM 607 C C . VAL A 1 82 ? 11.636 -12.026 -18.230 1.00 85.50 82 VAL A C 1
ATOM 609 O O . VAL A 1 82 ? 12.353 -12.821 -18.836 1.00 85.50 82 VAL A O 1
ATOM 612 N N . SER A 1 83 ? 11.054 -12.297 -17.064 1.00 86.69 83 SER A N 1
ATOM 613 C CA . SER A 1 83 ? 11.169 -13.577 -16.369 1.00 86.69 83 SER A CA 1
ATOM 614 C C . SER A 1 83 ? 10.734 -14.723 -17.292 1.00 86.69 83 SER A C 1
ATOM 616 O O . SER A 1 83 ? 9.717 -14.5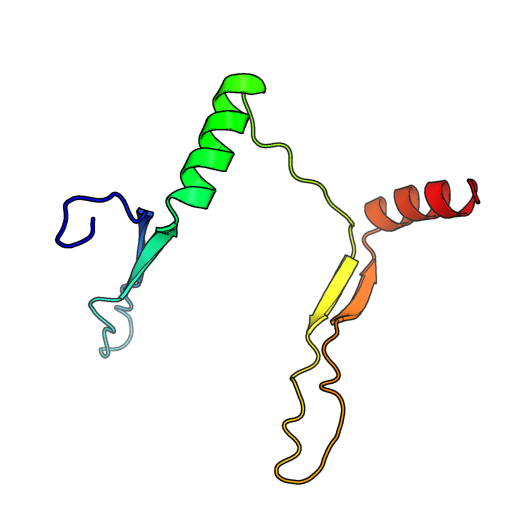79 -17.983 1.00 86.69 83 SER A O 1
ATOM 618 N N . PRO A 1 84 ? 11.432 -15.876 -17.301 1.00 80.25 84 PRO A N 1
ATOM 619 C CA . PRO A 1 84 ? 11.071 -17.027 -18.130 1.00 80.25 84 PRO A CA 1
ATOM 620 C C . PRO A 1 84 ? 9.604 -17.464 -17.977 1.00 80.25 84 PRO A C 1
ATOM 622 O O . PRO A 1 84 ? 8.950 -17.819 -18.961 1.00 80.25 84 PRO A O 1
ATOM 625 N N . ASP A 1 85 ? 9.048 -17.372 -16.767 1.00 77.88 85 ASP A N 1
ATOM 626 C CA . ASP A 1 85 ? 7.643 -17.701 -16.499 1.00 77.88 85 ASP A CA 1
ATOM 627 C C . ASP A 1 85 ? 6.678 -16.636 -17.043 1.00 77.88 85 ASP A C 1
ATOM 629 O O . ASP A 1 85 ? 5.599 -16.962 -17.550 1.00 77.88 85 ASP A O 1
ATOM 633 N N . GLY A 1 86 ? 7.091 -15.364 -17.008 1.00 71.00 86 GLY A N 1
ATOM 634 C CA . GLY A 1 86 ? 6.386 -14.252 -17.649 1.00 71.00 86 GLY A CA 1
ATOM 635 C C . GLY A 1 86 ? 6.385 -14.376 -19.174 1.00 71.00 86 GLY A C 1
ATOM 636 O O . GLY A 1 86 ? 5.336 -14.238 -19.802 1.00 71.00 86 GLY A O 1
ATOM 637 N N . GLN A 1 87 ? 7.523 -14.738 -19.781 1.00 63.06 87 GLN A N 1
ATOM 638 C CA . GLN A 1 87 ? 7.638 -14.965 -21.227 1.00 63.06 87 GLN A CA 1
ATOM 639 C C . GLN A 1 87 ? 6.730 -16.096 -21.712 1.00 63.06 87 GLN A C 1
ATOM 641 O O . GLN A 1 87 ? 6.095 -15.973 -22.761 1.00 63.06 87 GLN A O 1
ATOM 646 N N . ARG A 1 88 ? 6.644 -17.196 -20.954 1.00 60.50 88 ARG A N 1
ATOM 647 C CA . ARG A 1 88 ? 5.761 -18.325 -21.280 1.00 60.50 88 ARG A CA 1
ATOM 648 C C . ARG A 1 88 ? 4.296 -17.901 -21.298 1.00 60.50 88 ARG A C 1
ATOM 650 O O . ARG A 1 88 ? 3.597 -18.219 -22.255 1.00 60.50 88 ARG A O 1
ATOM 657 N N . ARG A 1 89 ? 3.847 -17.129 -20.303 1.00 59.34 89 ARG A N 1
ATOM 658 C CA . ARG A 1 89 ? 2.471 -16.603 -20.261 1.00 59.34 89 ARG A CA 1
ATOM 659 C C . ARG A 1 89 ? 2.204 -15.544 -21.334 1.00 59.34 89 ARG A C 1
ATOM 661 O O . ARG A 1 89 ? 1.155 -15.586 -21.967 1.00 59.34 89 ARG A O 1
ATOM 668 N N . MET A 1 90 ? 3.158 -14.651 -21.596 1.00 58.59 90 MET A N 1
ATOM 669 C CA . MET A 1 90 ? 3.040 -13.639 -22.653 1.00 58.59 90 MET A CA 1
ATOM 670 C C . MET A 1 90 ? 2.977 -14.274 -24.053 1.00 58.59 90 MET A C 1
ATOM 672 O O . MET A 1 90 ? 2.230 -13.813 -24.913 1.00 58.59 90 MET A O 1
ATOM 676 N N . ARG A 1 91 ? 3.717 -15.365 -24.293 1.00 53.81 91 ARG A N 1
ATOM 677 C CA . ARG A 1 91 ? 3.663 -16.103 -25.565 1.00 53.81 91 ARG A CA 1
ATOM 678 C C . ARG A 1 91 ? 2.277 -16.694 -25.825 1.00 53.81 91 ARG A C 1
ATOM 680 O O . ARG A 1 91 ? 1.816 -16.644 -26.960 1.00 53.81 91 ARG A O 1
ATOM 687 N N . VAL A 1 92 ? 1.609 -17.195 -24.783 1.00 50.69 92 VAL A N 1
ATOM 688 C CA . VAL A 1 92 ? 0.218 -17.670 -24.882 1.00 50.69 92 VAL A CA 1
ATOM 689 C C . VAL A 1 92 ? -0.717 -16.520 -25.262 1.00 50.69 92 VAL A C 1
ATOM 691 O O . VAL A 1 92 ? -1.566 -16.703 -26.124 1.00 50.69 92 VAL A O 1
ATOM 694 N N . PHE A 1 93 ? -0.508 -15.319 -24.713 1.00 48.41 93 PHE A N 1
ATOM 695 C CA . PHE A 1 93 ? -1.300 -14.138 -25.076 1.00 48.41 93 PHE A CA 1
ATOM 696 C C . PHE A 1 93 ? -1.111 -13.724 -26.547 1.00 48.41 93 PHE A C 1
ATOM 698 O O . PHE A 1 93 ? -2.081 -13.407 -27.224 1.00 48.41 93 PHE A O 1
ATOM 705 N N . ARG A 1 94 ? 0.119 -13.793 -27.081 1.00 47.81 94 ARG A N 1
ATOM 706 C CA . ARG A 1 94 ? 0.402 -13.477 -28.497 1.00 47.81 94 ARG A CA 1
ATOM 707 C C . ARG A 1 94 ? -0.173 -14.505 -29.483 1.00 47.81 94 ARG A C 1
ATOM 709 O O . ARG A 1 94 ? -0.386 -14.155 -30.630 1.00 47.81 94 ARG A O 1
ATOM 716 N N . SER A 1 95 ? -0.414 -15.747 -29.063 1.00 42.50 95 SER A N 1
ATOM 717 C CA . SER A 1 95 ? -1.053 -16.770 -29.909 1.00 42.50 95 SER A CA 1
ATOM 718 C C . SER A 1 95 ? -2.583 -16.652 -29.952 1.00 42.50 95 SER A C 1
ATOM 720 O O . SER A 1 95 ? -3.225 -17.430 -30.654 1.00 42.50 95 SER A O 1
ATOM 722 N N . MET A 1 96 ? -3.162 -15.749 -29.158 1.00 45.72 96 MET A N 1
ATOM 723 C CA . MET A 1 96 ? -4.607 -15.602 -28.961 1.00 45.72 96 MET A CA 1
ATOM 724 C C . MET A 1 96 ? -5.150 -14.279 -29.529 1.00 45.72 96 MET A C 1
ATOM 726 O O . MET A 1 96 ? -6.325 -13.971 -29.338 1.00 45.72 96 MET A O 1
ATOM 730 N N . ILE A 1 97 ? -4.293 -13.531 -30.230 1.00 43.94 97 ILE A N 1
ATOM 731 C CA . ILE A 1 97 ? -4.617 -12.388 -31.095 1.00 43.94 97 ILE A CA 1
ATOM 732 C C . ILE A 1 97 ? -4.199 -12.717 -32.527 1.00 43.94 97 ILE A C 1
ATOM 734 O O . ILE A 1 97 ? -4.824 -12.151 -33.445 1.00 43.94 97 ILE A O 1
#

Foldseek 3Di:
DDPVPDQQFAWDDDDFDPDPPDTPPDDTDGDGPVNVVVQVVCCVPPVHDDDDDLQWDWAWDDFPPPPDDDDDGPTDTGTPDGHPVNVVVVVVVVVVD

pLDDT: mean 78.56, std 17.08, range [42.5, 97.56]

Secondary structure (DSSP, 8-state):
--TTS---EEEEEEE---SSS---TTEEEEEEHHHHHHHHHHHHHHSS-------EEEEEPP----SSS-------EEEEEE-HHHHHHHHHHHTT-

Radius of gyration: 21.12 Å; chains: 1; bounding box: 40×44×47 Å